Protein AF-A0A9E2I4V0-F1 (afdb_monomer)

Nearest PDB structures (foldseek):
  4aie-assembly1_A  TM=9.907E-01  e=2.812E-05  Lactobacillus acidophilus NCFM
  4wf7-assembly1_D  TM=9.826E-01  e=5.621E-05  Deinococcus radiodurans R1 = ATCC 13939 = DSM 20539
  8z2u-assembly1_C  TM=9.815E-01  e=7.946E-05  Deinococcus radiodurans R1 = ATCC 13939 = DSM 20539
  2pwf-assembly1_A  TM=9.785E-01  e=1.123E-04  Burkholderia ubonensis subsp. mesacidophila
  6lga-assembly1_B  TM=9.720E-01  e=1.588E-04  Bombyx mori

Radius of gyration: 12.69 Å; Cα contacts (8 Å, |Δi|>4): 71; chains: 1; bounding box: 25×21×32 Å

Structure (mmCIF, N/CA/C/O backbone):
data_AF-A0A9E2I4V0-F1
#
_entry.id   AF-A0A9E2I4V0-F1
#
loop_
_atom_site.group_PDB
_atom_site.id
_atom_site.type_symbol
_atom_site.label_atom_id
_atom_site.label_alt_id
_atom_site.label_comp_id
_atom_site.label_asym_id
_atom_site.label_entity_id
_atom_site.label_seq_id
_atom_site.pdbx_PDB_ins_code
_atom_site.Cartn_x
_atom_site.Cartn_y
_atom_site.Cartn_z
_atom_site.occupancy
_atom_site.B_iso_or_equiv
_atom_site.auth_seq_id
_atom_site.auth_comp_id
_atom_site.auth_asym_id
_atom_site.auth_atom_id
_atom_site.pdbx_PDB_model_num
ATOM 1 N N . MET A 1 1 ? 11.285 6.154 2.604 1.00 82.25 1 MET A N 1
ATOM 2 C CA . MET A 1 1 ? 10.166 5.622 1.803 1.00 82.25 1 MET A CA 1
ATOM 3 C C . MET A 1 1 ? 9.165 5.048 2.791 1.00 82.25 1 MET A C 1
ATOM 5 O O . MET A 1 1 ? 9.621 4.527 3.799 1.00 82.25 1 MET A O 1
ATOM 9 N N . GLY A 1 2 ? 7.862 5.256 2.599 1.00 95.81 2 GLY A N 1
ATOM 10 C CA . GLY A 1 2 ? 6.847 4.592 3.427 1.00 95.81 2 GLY A CA 1
ATOM 11 C C . GLY A 1 2 ? 6.582 3.182 2.903 1.00 95.81 2 GLY A C 1
ATOM 12 O O . GLY A 1 2 ? 6.751 2.956 1.709 1.00 95.81 2 GLY A O 1
ATOM 13 N N . ASP A 1 3 ? 6.183 2.265 3.779 1.00 98.06 3 ASP A N 1
ATOM 14 C CA . ASP A 1 3 ? 5.975 0.851 3.461 1.00 98.06 3 ASP A CA 1
ATOM 15 C C . ASP A 1 3 ? 4.760 0.271 4.210 1.00 98.06 3 ASP A C 1
ATOM 17 O O . ASP A 1 3 ? 4.180 0.910 5.098 1.00 98.06 3 ASP A O 1
ATOM 21 N N . LEU A 1 4 ? 4.338 -0.936 3.821 1.00 98.31 4 LEU A N 1
ATOM 22 C CA . LEU A 1 4 ? 3.179 -1.605 4.418 1.00 98.31 4 LEU A CA 1
ATOM 23 C C . LEU A 1 4 ? 3.376 -1.902 5.919 1.00 98.31 4 LEU A C 1
ATOM 25 O O . LEU A 1 4 ? 2.449 -1.620 6.680 1.00 98.31 4 LEU A O 1
ATOM 29 N N . PRO A 1 5 ? 4.542 -2.390 6.402 1.00 98.00 5 PRO A N 1
ATOM 30 C CA . PRO A 1 5 ? 4.787 -2.548 7.839 1.00 98.00 5 PRO A CA 1
ATOM 31 C C . PRO A 1 5 ? 4.648 -1.244 8.635 1.00 98.00 5 PRO A C 1
ATOM 33 O O . PRO A 1 5 ? 4.112 -1.250 9.745 1.00 98.00 5 PRO A O 1
ATOM 36 N N . GLY A 1 6 ? 5.085 -0.120 8.068 1.00 98.12 6 GLY A N 1
ATOM 37 C CA . GLY A 1 6 ? 4.922 1.203 8.655 1.00 98.12 6 GLY A CA 1
ATOM 38 C C . GLY A 1 6 ? 3.459 1.628 8.758 1.00 98.12 6 GLY A C 1
ATOM 39 O O . GLY A 1 6 ? 3.067 2.187 9.782 1.00 98.12 6 GLY A O 1
ATOM 40 N N . ILE A 1 7 ? 2.639 1.328 7.743 1.00 97.56 7 ILE A N 1
ATOM 41 C CA . ILE A 1 7 ? 1.183 1.550 7.795 1.00 97.56 7 ILE A CA 1
ATOM 42 C C . ILE A 1 7 ? 0.552 0.681 8.890 1.00 97.56 7 ILE A C 1
ATOM 44 O O . ILE A 1 7 ? -0.196 1.206 9.712 1.00 97.56 7 ILE A O 1
ATOM 48 N N . ILE A 1 8 ? 0.899 -0.612 8.952 1.00 97.25 8 ILE A N 1
ATOM 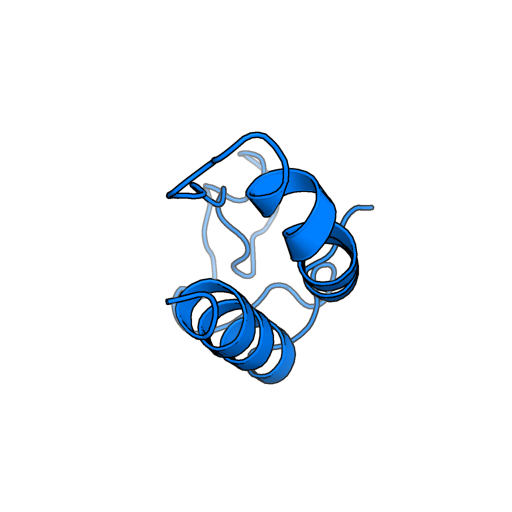49 C CA . ILE A 1 8 ? 0.410 -1.548 9.982 1.00 97.25 8 ILE A 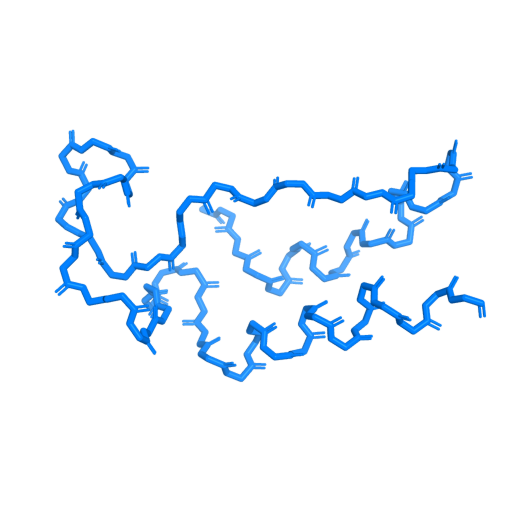CA 1
ATOM 50 C C . ILE A 1 8 ? 0.688 -1.001 11.386 1.00 97.25 8 ILE A C 1
ATOM 52 O O . ILE A 1 8 ? -0.208 -0.959 12.223 1.00 97.25 8 ILE A O 1
ATOM 56 N N . ALA A 1 9 ? 1.901 -0.501 11.633 1.00 97.44 9 ALA A N 1
ATOM 57 C CA . ALA A 1 9 ? 2.298 0.060 12.927 1.00 97.44 9 ALA A CA 1
ATOM 58 C C . ALA A 1 9 ? 1.539 1.342 13.333 1.00 97.44 9 ALA A C 1
ATOM 60 O O . ALA A 1 9 ? 1.752 1.855 14.432 1.00 97.44 9 ALA A O 1
ATOM 61 N N . ARG A 1 10 ? 0.701 1.903 12.453 1.00 96.56 10 ARG A N 1
ATOM 62 C CA . ARG A 1 10 ? -0.072 3.132 12.683 1.00 96.56 10 ARG A CA 1
ATOM 63 C C . ARG A 1 10 ? -1.583 2.927 12.587 1.00 96.56 10 ARG A C 1
ATOM 65 O O . ARG A 1 10 ? -2.304 3.916 12.683 1.00 96.56 10 ARG A O 1
ATOM 72 N N . LEU A 1 11 ? -2.069 1.696 12.426 1.00 95.50 11 LEU A N 1
ATOM 73 C CA . LEU A 1 11 ? -3.510 1.432 12.351 1.00 95.50 11 LEU A CA 1
ATOM 74 C C . LEU A 1 11 ? -4.245 1.903 13.614 1.00 95.50 11 LEU A C 1
ATOM 76 O O . LEU A 1 11 ? -5.235 2.617 13.485 1.00 95.50 11 LEU A O 1
ATOM 80 N N . ASP A 1 12 ? -3.699 1.645 14.806 1.00 93.50 12 ASP A N 1
ATOM 81 C CA . ASP A 1 12 ? -4.278 2.106 16.081 1.00 93.50 12 ASP A CA 1
ATOM 82 C C . ASP A 1 12 ? -4.451 3.633 16.129 1.00 93.50 12 ASP A C 1
ATOM 84 O O . ASP A 1 12 ? -5.470 4.144 16.588 1.00 93.50 12 ASP A O 1
ATOM 88 N N . TYR A 1 13 ? -3.478 4.375 15.587 1.00 95.00 13 TYR A N 1
ATOM 89 C CA . TYR A 1 13 ? -3.534 5.838 15.508 1.00 95.00 13 TYR A CA 1
ATOM 90 C C . TYR A 1 13 ? -4.673 6.332 14.604 1.00 95.00 13 TYR A C 1
ATOM 92 O O . TYR A 1 13 ? -5.238 7.394 14.851 1.00 95.00 13 TYR A O 1
ATOM 100 N N . LEU A 1 14 ? -5.006 5.585 13.548 1.00 93.50 14 LEU A N 1
ATOM 101 C CA . LEU A 1 14 ? -6.129 5.912 12.668 1.00 93.50 14 LEU A CA 1
ATOM 102 C C . LEU A 1 14 ? -7.467 5.504 13.297 1.00 93.50 14 LEU A C 1
ATOM 104 O O . LEU A 1 14 ? -8.456 6.221 13.151 1.00 93.50 14 LEU A O 1
ATOM 108 N N . GLN A 1 15 ? -7.497 4.392 14.029 1.00 92.44 15 GLN A N 1
ATOM 109 C CA . GLN A 1 15 ? -8.701 3.902 14.692 1.00 92.44 15 GLN A CA 1
ATOM 110 C C . GLN A 1 15 ? -9.130 4.789 15.871 1.00 92.44 15 GLN A C 1
ATOM 112 O O . GLN A 1 15 ? -10.324 5.027 16.032 1.00 92.44 15 GLN A O 1
ATOM 117 N N . GLU A 1 16 ? -8.193 5.313 16.670 1.00 92.50 16 GLU A N 1
ATOM 118 C CA . GLU A 1 16 ? -8.476 6.149 17.853 1.00 92.50 16 GLU A CA 1
ATOM 119 C C . GLU A 1 16 ? -9.442 7.331 17.583 1.00 92.50 16 GLU A C 1
ATOM 121 O O . GLU A 1 16 ? -10.412 7.483 18.330 1.00 92.50 16 GLU A O 1
ATOM 126 N N . PRO A 1 17 ? -9.274 8.147 16.520 1.00 93.94 17 PRO A N 1
ATOM 127 C CA . PRO A 1 17 ? -10.230 9.203 16.170 1.00 93.94 17 PRO A CA 1
ATOM 128 C C . PRO A 1 17 ? -11.520 8.700 15.492 1.00 93.94 17 PRO A C 1
ATOM 130 O O . PRO A 1 17 ? -12.377 9.516 15.151 1.00 93.94 17 PRO A O 1
ATOM 133 N N . GLY A 1 18 ? -11.674 7.389 15.277 1.00 92.81 18 GLY A N 1
ATOM 134 C CA . GLY A 1 18 ? -12.867 6.771 14.691 1.00 92.81 18 GLY A CA 1
ATOM 135 C C . GLY A 1 18 ? -12.851 6.640 13.165 1.00 92.81 18 GLY A C 1
ATOM 136 O O . GLY A 1 18 ? -13.918 6.627 12.548 1.00 92.81 18 GLY A O 1
ATOM 137 N N . ILE A 1 19 ? -11.678 6.565 12.522 1.00 94.44 19 ILE A N 1
ATOM 138 C CA . ILE A 1 19 ? -11.601 6.312 11.074 1.00 94.44 19 ILE A CA 1
ATOM 139 C C . ILE A 1 19 ? -12.032 4.866 10.797 1.00 94.44 19 ILE A C 1
ATOM 141 O O . ILE A 1 19 ? -11.378 3.926 11.231 1.00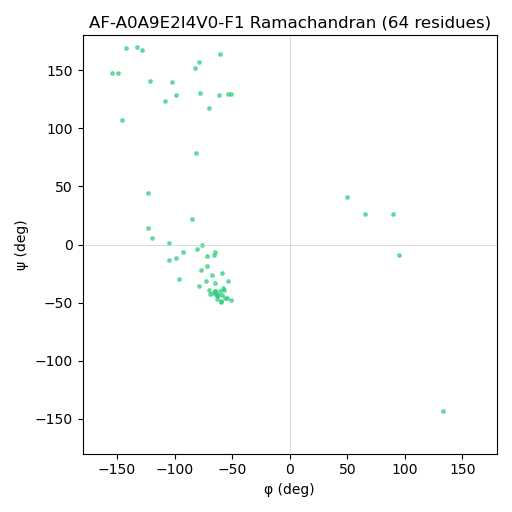 94.44 19 ILE A O 1
ATOM 145 N N . GLY A 1 20 ? -13.116 4.694 10.036 1.00 92.25 20 GLY A N 1
ATOM 146 C CA . GLY A 1 20 ? -13.658 3.372 9.689 1.00 92.25 20 GLY A CA 1
ATOM 147 C C . GLY A 1 20 ? -13.158 2.783 8.366 1.00 92.25 20 GLY A C 1
ATOM 148 O O . GLY A 1 20 ? -13.513 1.659 8.031 1.00 92.25 20 GLY A O 1
ATOM 149 N N . ALA A 1 21 ? -12.386 3.536 7.576 1.00 93.69 21 ALA A N 1
ATOM 150 C CA . ALA A 1 21 ? -11.862 3.064 6.296 1.00 93.69 21 ALA A CA 1
ATOM 151 C C . ALA A 1 21 ? -10.569 3.784 5.905 1.00 93.69 21 ALA A C 1
ATOM 153 O O . ALA A 1 21 ? -10.408 4.980 6.149 1.00 93.69 21 ALA A O 1
ATOM 154 N N . ILE A 1 22 ? -9.685 3.060 5.218 1.00 93.75 22 ILE A N 1
ATOM 155 C CA . ILE A 1 22 ? -8.477 3.604 4.597 1.00 93.75 22 ILE A CA 1
ATOM 156 C C . ILE A 1 22 ? -8.498 3.322 3.095 1.00 93.75 22 ILE A C 1
ATOM 158 O O . ILE A 1 22 ? -8.897 2.244 2.657 1.00 93.75 22 ILE A O 1
ATOM 162 N N . TRP A 1 23 ? -8.053 4.292 2.300 1.00 96.06 23 TRP A N 1
ATOM 163 C CA . TRP A 1 23 ? -7.800 4.109 0.875 1.00 96.06 23 TRP A CA 1
ATOM 164 C C . TRP A 1 23 ? -6.292 4.107 0.640 1.00 96.06 23 TRP A C 1
ATOM 166 O O . TRP A 1 23 ? -5.598 5.049 1.022 1.00 96.06 23 TRP A O 1
ATOM 176 N N . LEU A 1 24 ? -5.790 3.032 0.033 1.00 96.00 24 LEU A N 1
ATOM 177 C CA . LEU A 1 24 ? -4.383 2.873 -0.305 1.00 96.00 24 LEU A CA 1
ATOM 178 C C . LEU A 1 24 ? -4.153 3.229 -1.780 1.00 96.00 24 LEU A C 1
ATOM 180 O O . LEU A 1 24 ? -4.819 2.685 -2.664 1.00 96.00 24 LEU A O 1
ATOM 184 N N . SER A 1 25 ? -3.186 4.110 -2.038 1.00 96.56 25 SER A N 1
ATOM 185 C CA . SER A 1 25 ? -2.639 4.332 -3.383 1.00 96.56 25 SER A CA 1
ATOM 186 C C . SER A 1 25 ? -2.016 3.041 -3.955 1.00 96.56 25 SER A C 1
ATOM 188 O O . SER A 1 25 ? -1.756 2.096 -3.203 1.00 96.56 25 SER A O 1
ATOM 190 N N . PRO A 1 26 ? -1.754 2.957 -5.272 1.00 97.19 26 PRO A N 1
ATOM 191 C CA . PRO A 1 26 ? -1.114 1.786 -5.868 1.00 97.19 26 PRO A CA 1
ATOM 192 C C . PRO A 1 26 ? 0.206 1.416 -5.177 1.00 97.19 26 PRO A C 1
ATOM 194 O O . PRO A 1 26 ? 1.077 2.258 -4.985 1.00 97.19 26 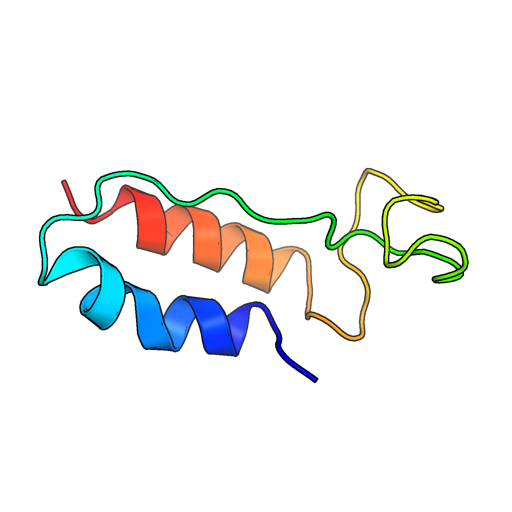PRO A O 1
ATOM 197 N N . HIS A 1 27 ? 0.343 0.142 -4.810 1.00 97.56 27 HIS A N 1
ATOM 198 C CA . HIS A 1 27 ? 1.521 -0.425 -4.135 1.00 97.56 27 HIS A CA 1
ATOM 199 C C . HIS A 1 27 ? 2.119 -1.605 -4.924 1.00 97.56 27 HIS A C 1
ATOM 201 O O . HIS A 1 27 ? 2.902 -2.394 -4.397 1.00 97.56 27 HIS A O 1
ATOM 207 N N . TYR A 1 28 ? 1.712 -1.743 -6.184 1.00 98.25 28 TYR A N 1
ATOM 208 C CA . TYR A 1 28 ? 2.142 -2.784 -7.111 1.00 98.25 28 TYR A CA 1
ATOM 209 C C . TYR A 1 28 ? 3.522 -2.458 -7.700 1.00 98.25 28 TYR A C 1
ATOM 211 O O . TYR A 1 28 ? 3.879 -1.279 -7.762 1.00 98.25 28 TYR A O 1
ATOM 219 N N . PRO A 1 29 ? 4.287 -3.452 -8.192 1.00 98.44 29 PRO A N 1
ATOM 220 C CA . PRO A 1 29 ? 5.473 -3.194 -8.994 1.00 98.44 29 PRO A CA 1
ATOM 221 C C . PRO A 1 29 ? 5.155 -2.241 -10.146 1.00 98.44 29 PRO A C 1
ATOM 223 O O . PRO A 1 29 ? 4.205 -2.454 -10.904 1.00 98.44 29 PRO A O 1
ATOM 226 N N . SER A 1 30 ? 5.963 -1.196 -10.276 1.00 97.94 30 SER A N 1
ATOM 227 C CA . SER A 1 30 ? 5.767 -0.123 -11.244 1.00 97.94 30 SER A CA 1
ATOM 228 C C . SER A 1 30 ? 7.123 0.445 -11.679 1.00 97.94 30 SER A C 1
ATOM 230 O O . SER A 1 30 ? 8.051 0.485 -10.869 1.00 97.94 30 SER A O 1
ATOM 232 N N . PRO A 1 31 ? 7.269 0.911 -12.932 1.00 96.69 31 PRO A N 1
ATOM 233 C CA . PRO A 1 31 ? 8.393 1.745 -13.354 1.00 96.69 31 PRO A CA 1
ATOM 234 C C . PRO A 1 31 ? 8.422 3.131 -12.686 1.00 96.69 31 PRO A C 1
ATOM 236 O O . PRO A 1 31 ? 9.423 3.834 -12.822 1.00 96.69 31 PRO A O 1
ATOM 239 N N . GLN A 1 32 ? 7.361 3.503 -11.957 1.00 95.12 32 GLN A N 1
ATOM 240 C CA . GLN A 1 32 ? 7.219 4.741 -11.188 1.00 95.12 32 GLN A CA 1
ATOM 241 C C . GLN A 1 32 ? 7.186 6.013 -12.056 1.00 95.12 32 GLN A C 1
ATOM 243 O O . GLN A 1 32 ? 7.536 7.096 -11.583 1.00 95.12 32 GLN A O 1
ATOM 248 N N . VAL A 1 33 ? 6.755 5.918 -13.319 1.00 97.25 33 VAL A N 1
ATOM 249 C CA . VAL A 1 33 ? 6.589 7.085 -14.208 1.00 97.25 33 VAL A CA 1
ATOM 250 C C . VAL A 1 33 ? 5.374 7.920 -13.795 1.00 97.25 33 VAL A C 1
ATOM 252 O O . VAL A 1 33 ? 5.404 9.142 -13.929 1.00 97.25 33 VAL A O 1
ATOM 255 N N . ASP A 1 34 ? 4.341 7.273 -13.252 1.00 95.81 34 ASP A N 1
ATOM 256 C CA . ASP A 1 34 ? 3.120 7.892 -12.732 1.00 95.81 34 ASP A CA 1
ATOM 257 C C . ASP A 1 34 ? 2.904 7.514 -11.258 1.00 95.81 34 ASP A C 1
ATOM 259 O O . ASP A 1 34 ? 1.817 7.120 -10.842 1.00 95.81 34 ASP A O 1
ATOM 263 N N . CYS A 1 35 ? 3.971 7.573 -10.452 1.00 93.75 35 CYS A N 1
ATOM 264 C CA . CYS A 1 35 ? 3.917 7.356 -8.998 1.00 93.75 35 CYS A CA 1
ATOM 265 C C . CYS A 1 35 ? 3.168 6.070 -8.581 1.00 93.75 35 CYS A C 1
ATOM 267 O O . CYS A 1 35 ? 2.380 6.082 -7.630 1.00 93.75 35 CYS A O 1
ATOM 269 N N . GLY A 1 36 ? 3.383 4.974 -9.313 1.00 96.06 36 GLY A N 1
ATOM 270 C CA . GLY A 1 36 ? 2.799 3.664 -9.028 1.00 96.06 36 GLY A CA 1
ATOM 271 C C . GLY A 1 36 ? 1.506 3.357 -9.789 1.00 96.06 36 GLY A C 1
ATOM 272 O O . GLY A 1 36 ? 1.055 2.212 -9.761 1.00 96.06 36 GLY A O 1
ATOM 273 N N . TYR A 1 37 ? 0.906 4.328 -10.484 1.00 97.19 37 TYR A N 1
ATOM 274 C CA . TYR A 1 37 ? -0.297 4.102 -11.299 1.00 97.19 37 TYR A CA 1
ATOM 275 C C . TYR A 1 37 ? 0.015 3.410 -12.640 1.00 97.19 37 TYR A C 1
ATOM 277 O O . TYR A 1 37 ? -0.849 2.732 -13.201 1.00 97.19 37 TYR A O 1
ATOM 285 N N . ASP A 1 38 ? 1.258 3.491 -13.118 1.00 97.38 38 ASP A N 1
ATOM 286 C CA . ASP A 1 38 ? 1.797 2.716 -14.237 1.00 97.38 38 ASP A CA 1
ATOM 287 C C . ASP A 1 38 ? 2.222 1.310 -13.775 1.00 97.38 38 ASP A C 1
ATOM 289 O O . ASP A 1 38 ? 3.391 1.028 -13.519 1.00 97.38 38 ASP A O 1
ATOM 293 N N . ILE A 1 39 ? 1.246 0.417 -13.610 1.00 98.00 39 ILE A N 1
ATOM 294 C CA . ILE A 1 39 ? 1.441 -0.904 -12.992 1.00 98.00 39 ILE A 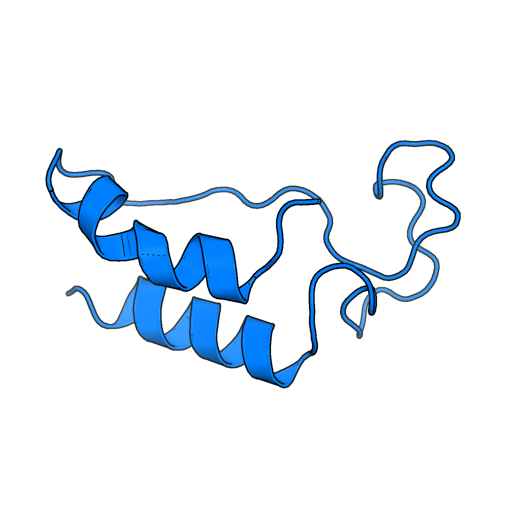CA 1
ATOM 295 C C . ILE A 1 39 ? 2.084 -1.901 -13.970 1.00 98.00 39 ILE A C 1
ATOM 297 O O . ILE A 1 39 ? 1.601 -2.097 -15.085 1.00 98.00 39 ILE A O 1
ATOM 30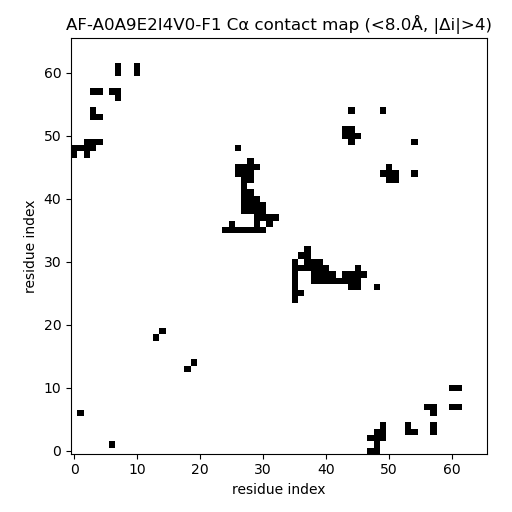1 N N . ALA A 1 40 ? 3.145 -2.581 -13.524 1.00 98.00 40 ALA A N 1
ATOM 302 C CA . ALA A 1 40 ? 3.828 -3.644 -14.266 1.00 98.00 40 ALA A CA 1
ATOM 303 C C . ALA A 1 40 ? 3.349 -5.058 -13.887 1.00 98.00 40 ALA A C 1
ATOM 305 O O . ALA A 1 40 ? 3.378 -5.957 -14.726 1.00 98.00 40 ALA A O 1
ATOM 306 N N . ASP A 1 41 ? 2.904 -5.260 -12.643 1.00 98.12 41 ASP A N 1
ATOM 307 C CA . ASP A 1 41 ? 2.357 -6.533 -12.158 1.00 98.12 41 ASP A CA 1
ATOM 308 C C . ASP A 1 41 ? 1.233 -6.290 -11.141 1.00 98.12 41 ASP A C 1
ATOM 310 O O . ASP A 1 41 ? 1.470 -5.920 -9.997 1.00 98.12 41 ASP A O 1
ATOM 314 N N . TYR A 1 42 ? -0.012 -6.532 -11.547 1.00 97.50 42 TYR A N 1
ATOM 315 C CA . TYR A 1 42 ? -1.195 -6.320 -10.705 1.00 97.50 42 TYR A CA 1
ATOM 316 C C . TYR A 1 42 ? -1.355 -7.348 -9.575 1.00 97.50 42 TYR A C 1
ATOM 318 O O . TYR A 1 42 ? -2.247 -7.206 -8.742 1.00 97.50 42 TYR A O 1
ATOM 326 N N . HIS A 1 43 ? -0.569 -8.426 -9.571 1.00 97.44 43 HIS A N 1
ATOM 327 C CA . HIS A 1 43 ? -0.757 -9.554 -8.658 1.00 97.44 43 HIS A CA 1
ATOM 328 C C . HIS A 1 43 ? 0.274 -9.579 -7.529 1.00 97.44 43 HIS A C 1
ATOM 330 O O . HIS A 1 43 ? 0.247 -10.494 -6.705 1.00 97.44 43 HIS A O 1
ATOM 336 N N . ASN A 1 44 ? 1.173 -8.598 -7.478 1.00 98.25 44 ASN A N 1
ATOM 337 C CA . ASN A 1 44 ? 2.276 -8.561 -6.532 1.00 98.25 44 ASN A CA 1
ATOM 338 C C . ASN A 1 44 ? 2.399 -7.187 -5.864 1.00 98.25 44 ASN A C 1
ATOM 340 O O . ASN A 1 44 ? 1.754 -6.220 -6.259 1.00 98.25 44 ASN A O 1
ATOM 344 N N . VAL A 1 45 ? 3.238 -7.114 -4.837 1.00 98.38 45 VAL A N 1
ATOM 345 C CA . VAL A 1 45 ? 3.589 -5.881 -4.127 1.00 98.38 45 VAL A CA 1
ATOM 346 C C . VAL A 1 45 ? 4.964 -5.427 -4.600 1.00 98.38 45 VAL A C 1
ATOM 348 O O . VAL A 1 45 ? 5.852 -6.256 -4.807 1.00 98.38 45 VAL A O 1
ATOM 351 N N . ALA A 1 46 ? 5.137 -4.120 -4.791 1.00 98.00 46 ALA A N 1
ATOM 352 C CA . ALA A 1 46 ? 6.434 -3.552 -5.123 1.00 98.00 46 ALA A CA 1
ATOM 353 C C . ALA A 1 46 ? 7.419 -3.848 -3.975 1.00 98.00 46 ALA A C 1
ATOM 355 O O . ALA A 1 46 ? 7.086 -3.575 -2.815 1.00 98.00 46 ALA A O 1
ATOM 356 N N . PRO A 1 47 ? 8.613 -4.402 -4.250 1.00 97.12 47 PRO A N 1
ATOM 357 C CA . PRO A 1 47 ? 9.556 -4.809 -3.207 1.00 97.12 47 PRO A CA 1
ATOM 358 C C . PRO A 1 47 ? 9.976 -3.651 -2.292 1.00 97.12 47 PRO A C 1
ATOM 360 O O . PRO A 1 47 ? 10.355 -3.875 -1.145 1.00 97.12 47 PRO A O 1
ATOM 363 N N . GLU A 1 48 ? 9.889 -2.413 -2.775 1.00 96.12 48 GLU A N 1
ATOM 364 C CA . GLU A 1 48 ? 10.166 -1.208 -2.005 1.00 96.12 48 GLU A CA 1
ATOM 365 C C . GLU A 1 48 ? 9.097 -0.862 -0.948 1.00 96.12 48 GLU A C 1
ATOM 367 O O . GLU A 1 48 ? 9.391 -0.121 -0.011 1.00 96.12 48 GLU A O 1
ATOM 372 N N . TYR A 1 49 ? 7.885 -1.421 -1.057 1.00 97.94 49 TYR A N 1
ATOM 373 C CA . TYR A 1 49 ? 6.793 -1.257 -0.085 1.00 97.94 49 TYR A CA 1
ATOM 374 C C . TYR A 1 49 ? 6.577 -2.492 0.798 1.00 97.94 49 TYR A C 1
ATOM 376 O O . TYR A 1 49 ? 5.872 -2.407 1.807 1.00 97.94 49 TYR A O 1
ATOM 384 N N . GLY A 1 50 ? 7.168 -3.633 0.435 1.00 97.62 50 GLY A N 1
ATOM 385 C CA . GLY A 1 50 ? 7.110 -4.878 1.195 1.00 97.62 50 GLY A CA 1
ATOM 386 C C . GLY A 1 50 ? 6.790 -6.082 0.316 1.00 97.62 50 GLY A C 1
ATOM 387 O O . GLY A 1 50 ? 7.245 -6.193 -0.820 1.00 97.62 50 GLY A O 1
ATOM 388 N N . SER A 1 51 ? 6.012 -7.013 0.862 1.00 98.31 51 SER A N 1
ATOM 389 C CA . SER A 1 51 ? 5.641 -8.261 0.202 1.00 98.31 51 SER A CA 1
ATOM 390 C C . SER A 1 51 ? 4.132 -8.507 0.210 1.00 98.31 51 SER A C 1
ATOM 392 O O . SER A 1 51 ? 3.373 -7.913 0.976 1.00 98.31 51 SER A O 1
ATOM 394 N N . LEU A 1 52 ? 3.693 -9.480 -0.589 1.00 98.06 52 LEU A N 1
ATOM 395 C CA . LEU A 1 52 ? 2.334 -10.034 -0.527 1.00 98.06 52 LEU A CA 1
ATOM 396 C C . LEU A 1 52 ? 1.946 -10.509 0.884 1.00 98.06 52 LEU A C 1
ATOM 398 O O . LEU A 1 52 ? 0.773 -10.472 1.246 1.00 98.06 52 LEU A O 1
ATOM 402 N N . THR A 1 53 ? 2.911 -10.975 1.680 1.00 98.44 53 THR A N 1
ATOM 403 C CA . THR A 1 53 ? 2.677 -11.366 3.076 1.00 98.44 53 THR A CA 1
ATOM 404 C C . THR A 1 5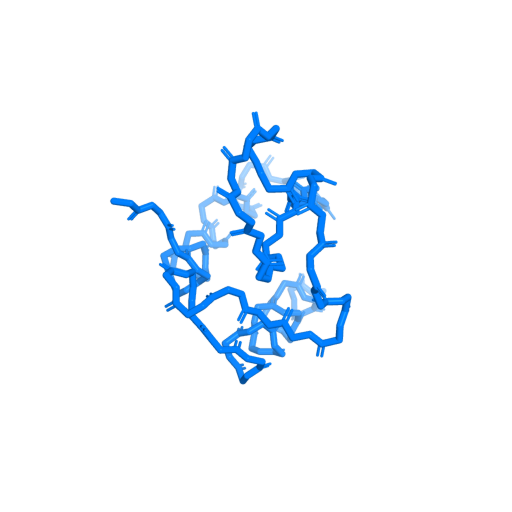3 ? 2.376 -10.148 3.941 1.00 98.44 53 THR A C 1
ATOM 406 O O . THR A 1 53 ? 1.427 -10.185 4.722 1.00 98.44 53 THR A O 1
ATOM 409 N N . ASP A 1 54 ? 3.117 -9.054 3.759 1.00 98.44 54 ASP A N 1
ATOM 410 C CA . ASP A 1 54 ? 2.872 -7.803 4.482 1.00 98.44 54 ASP A CA 1
ATOM 411 C C . ASP A 1 54 ? 1.515 -7.203 4.105 1.00 98.44 54 ASP A C 1
ATOM 413 O O . ASP A 1 54 ? 0.773 -6.770 4.981 1.00 98.44 54 ASP A O 1
ATOM 417 N N . PHE A 1 55 ? 1.130 -7.260 2.825 1.00 97.94 55 PHE A N 1
ATOM 418 C CA . PHE A 1 55 ? -0.195 -6.811 2.393 1.00 97.94 55 PHE A CA 1
ATOM 419 C C . PHE A 1 55 ? -1.325 -7.651 3.001 1.00 97.94 55 PHE A C 1
ATOM 421 O O . PHE A 1 55 ? -2.308 -7.103 3.495 1.00 97.94 55 PHE A O 1
ATOM 428 N N . ARG A 1 56 ? -1.176 -8.983 3.045 1.00 97.62 56 ARG A N 1
ATOM 429 C CA . ARG A 1 56 ? -2.146 -9.855 3.732 1.00 97.62 56 ARG A CA 1
ATOM 430 C C . ARG A 1 56 ? -2.254 -9.530 5.217 1.00 97.62 56 ARG A C 1
ATOM 432 O O . ARG A 1 56 ? -3.362 -9.523 5.746 1.00 97.62 56 ARG A O 1
ATOM 439 N N . ARG A 1 57 ? -1.128 -9.239 5.873 1.00 97.88 57 ARG A N 1
ATOM 440 C CA . ARG A 1 57 ? -1.122 -8.801 7.270 1.00 97.88 57 ARG A CA 1
ATOM 441 C C . ARG A 1 57 ? -1.849 -7.466 7.435 1.00 97.88 57 ARG A C 1
ATOM 443 O O . ARG A 1 57 ? -2.672 -7.359 8.331 1.00 97.88 57 ARG A O 1
ATOM 450 N N . LEU A 1 58 ? -1.606 -6.489 6.558 1.00 97.12 58 LEU A N 1
ATOM 451 C CA . LEU A 1 58 ? -2.316 -5.206 6.576 1.00 97.12 58 LEU A CA 1
ATOM 452 C C . LEU A 1 58 ? -3.833 -5.397 6.482 1.00 97.12 58 LEU A C 1
ATOM 454 O O . LEU A 1 58 ? -4.559 -4.799 7.269 1.00 97.12 58 LEU A O 1
ATOM 458 N N . LEU A 1 59 ? -4.303 -6.246 5.562 1.00 95.69 59 LEU A N 1
ATOM 459 C CA . LEU A 1 59 ? -5.728 -6.562 5.442 1.00 95.69 59 LEU A CA 1
ATOM 460 C C . LEU A 1 59 ? -6.276 -7.176 6.732 1.00 95.69 59 LEU A C 1
ATOM 462 O O . LEU A 1 59 ? -7.295 -6.714 7.227 1.00 95.69 59 LEU A O 1
ATOM 466 N N . GLN A 1 60 ? -5.585 -8.178 7.283 1.00 96.31 60 GLN A N 1
ATOM 467 C CA . GLN A 1 60 ? -6.014 -8.855 8.504 1.00 96.31 60 GLN A CA 1
ATOM 468 C C . GLN A 1 60 ? -6.125 -7.889 9.689 1.00 96.31 60 GLN A C 1
ATOM 470 O O . GLN A 1 60 ? -7.150 -7.878 10.365 1.00 96.31 60 GLN A O 1
ATOM 475 N N . GLU A 1 61 ? -5.097 -7.079 9.939 1.00 95.19 61 GLU A N 1
ATOM 476 C CA . GLU A 1 61 ? -5.059 -6.137 11.065 1.00 95.19 61 GLU A CA 1
ATOM 477 C C . GLU A 1 61 ? -6.117 -5.033 10.888 1.00 95.19 61 GLU A C 1
ATOM 479 O O . GLU A 1 61 ? -6.841 -4.718 11.827 1.00 95.19 61 GLU A O 1
ATOM 484 N N . ALA A 1 62 ? -6.289 -4.504 9.668 1.00 93.25 62 ALA A N 1
ATOM 485 C CA . ALA A 1 62 ? -7.266 -3.449 9.390 1.00 93.25 62 ALA A CA 1
ATOM 486 C C . ALA A 1 62 ? -8.731 -3.911 9.517 1.00 93.25 62 ALA A C 1
ATOM 488 O O . ALA A 1 62 ? -9.600 -3.084 9.779 1.00 93.25 62 ALA A O 1
ATOM 489 N N . THR A 1 63 ? -9.019 -5.205 9.332 1.00 87.12 63 THR A N 1
ATOM 490 C CA . THR A 1 63 ? -10.379 -5.763 9.466 1.00 87.12 63 T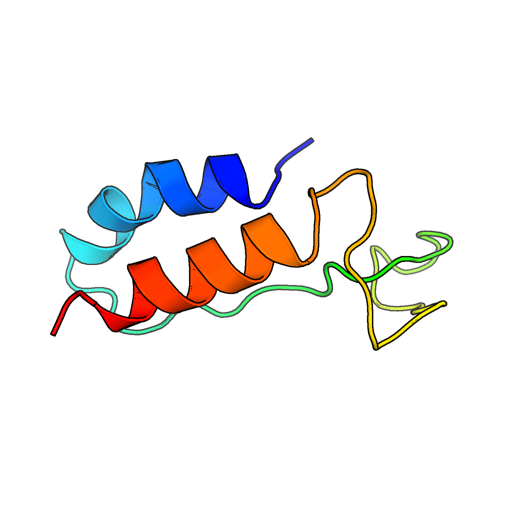HR A CA 1
ATOM 491 C C . THR A 1 63 ? -10.652 -6.428 10.811 1.00 87.12 63 THR A C 1
ATOM 493 O O . THR A 1 63 ? -11.794 -6.763 11.089 1.00 87.12 63 THR A O 1
ATOM 496 N N . SER A 1 64 ? -9.631 -6.671 11.638 1.00 76.31 64 SER A N 1
ATOM 497 C CA . SER A 1 64 ? -9.811 -7.321 12.951 1.00 76.31 64 SER A CA 1
ATOM 498 C C . SER A 1 64 ? -10.299 -6.357 14.040 1.00 76.31 64 SER A C 1
ATOM 500 O O . SER A 1 64 ? -10.547 -6.789 15.161 1.00 76.31 64 SER A O 1
ATOM 502 N N . ALA A 1 65 ? -10.421 -5.067 13.725 1.00 59.47 65 ALA A N 1
ATOM 503 C CA . ALA A 1 65 ? -10.803 -3.997 14.644 1.00 59.47 65 ALA A CA 1
ATOM 504 C C . ALA A 1 65 ? -12.330 -3.813 14.817 1.00 59.47 65 ALA A C 1
ATOM 506 O O . ALA A 1 65 ? -12.763 -2.724 15.202 1.00 59.47 65 ALA A O 1
ATOM 507 N N . GLU A 1 66 ? -13.134 -4.843 14.526 1.00 53.34 66 GLU A N 1
ATOM 508 C CA . GLU A 1 66 ? -14.594 -4.847 14.750 1.00 53.34 66 GLU A CA 1
ATOM 509 C C . GLU A 1 66 ? -14.988 -5.162 16.202 1.00 53.34 66 GLU A C 1
ATOM 511 O O . GLU A 1 66 ? -14.449 -6.134 16.785 1.00 53.34 66 GLU A O 1
#

Secondary structure (DSSP, 8-state):
---HHHHHTTHHHHHTTT-----PPP-S---STTTT-S-S-TTS--TTT--HHHHHHHHHHHHS--

Mean predicted aligned error: 2.83 Å

Solvent-accessible surface area (backbone atoms only — not comparable to full-atom values): 4065 Å² total; per-residue (Å²): 133,78,35,44,68,60,52,52,78,42,46,67,70,46,42,73,84,63,56,87,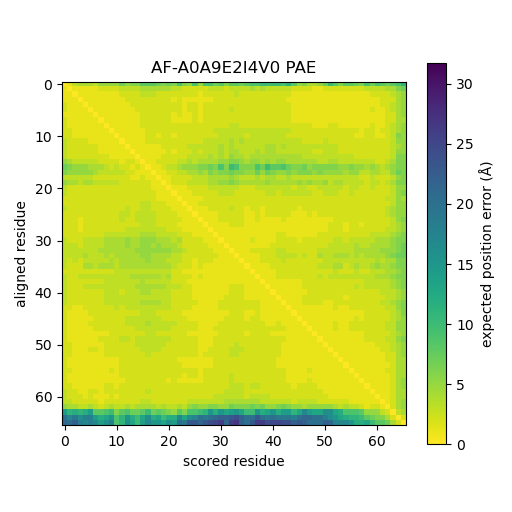78,86,86,79,76,64,58,29,31,42,88,49,85,54,78,20,71,48,63,74,37,95,89,49,41,18,73,84,38,44,40,64,65,44,52,51,46,41,54,51,60,72,65,65,78,118

pLDDT: mean 94.59, std 7.68, range [53.34, 98.44]

Foldseek 3Di:
DEALVNVLVCLVVCPVVPNLDDDDDAQADAPCPPPRPRHPDPPWGHVVRPTPVSVVVSVCSSPVPD

Sequence (66 aa):
MGDLPGIIARLDYLQEPGIGAIWLSPHYPSPQVDCGYDIADYHNVAPEYGSLTDFRRLLQEATSAE